Protein AF-A0A951KEG9-F1 (afdb_monomer_lite)

Foldseek 3Di:
DLVCLQVQVLQFVLSQAAHFPPDDVLQSLLSLCLDLLSVLVVLLVLLVVLLVVLCVVCVVVCVPPVSVVVSVVSVVVSVVSVVCCVPVNVRRHGDDDDRDPGHPHHDVVCVPDSVSSVVSNVVSVVVSD

Secondary structure (DSSP, 8-state):
-HHHHHTT-TTBHHHHHH--TTS-HHHHHHGGGSSHHHHHHHHHHHHHHHHHHHHHHTTT-TTSHHHHHHHHHHHHHHHHHHHHHHTTT-TTPBPSSSPPSS---S-GGGGS-THHHHHHHHHHHHHH-

Radius of gyration: 17.5 Å; chains: 1; bounding box: 41×32×48 Å

Sequence (129 aa):
MEIALVTHDFSLTYVAENGSRATPLLYTVASLWAALEGSIILWALVLAGFLAAVAHRFRHQASDPLVAWATLTMLAVAVFFFALMLGPANPFTTVAGAVPADGPGPNPLLQNHPLMAIHPPLLYLGYVG

pLDDT: mean 86.13, std 6.37, range [52.06, 95.56]

Structure (mmCIF, N/CA/C/O backbone):
data_AF-A0A951KEG9-F1
#
_entry.id   AF-A0A951KEG9-F1
#
loop_
_atom_site.group_PDB
_atom_site.id
_atom_site.type_symbol
_atom_site.label_atom_id
_atom_site.label_alt_id
_atom_site.label_comp_id
_atom_site.label_asym_id
_atom_site.label_entity_id
_atom_site.label_seq_id
_atom_site.pdbx_PDB_ins_code
_atom_site.Cartn_x
_atom_site.Cartn_y
_atom_site.Cartn_z
_atom_site.occupancy
_atom_site.B_iso_or_equiv
_atom_site.auth_seq_id
_atom_site.auth_comp_id
_atom_site.auth_asym_id
_atom_site.auth_atom_id
_atom_site.pdbx_PDB_model_num
ATOM 1 N N . MET A 1 1 ? -2.055 0.674 -7.468 1.00 81.69 1 MET A N 1
ATOM 2 C CA . MET A 1 1 ? -0.702 0.341 -7.968 1.00 81.69 1 MET A CA 1
ATOM 3 C C . MET A 1 1 ? -0.665 -1.100 -8.476 1.00 81.69 1 MET A C 1
ATOM 5 O O . MET A 1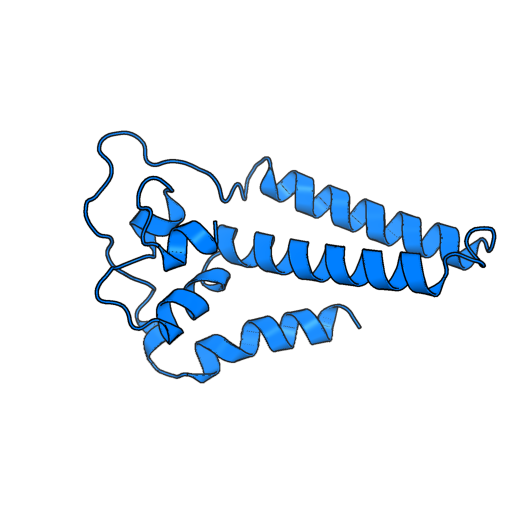 1 ? -0.056 -1.394 -9.489 1.00 81.69 1 MET A O 1
ATOM 9 N N . GLU A 1 2 ? -1.407 -1.988 -7.832 1.00 81.12 2 GLU A N 1
ATOM 10 C CA . GLU A 1 2 ? -1.487 -3.418 -8.086 1.00 81.12 2 GLU A CA 1
ATOM 11 C C . GLU A 1 2 ? -1.995 -3.747 -9.490 1.00 81.12 2 GLU A C 1
ATOM 13 O O . GLU A 1 2 ? -1.404 -4.564 -10.190 1.00 81.12 2 GLU A O 1
ATOM 18 N N . ILE A 1 3 ? -3.042 -3.046 -9.938 1.00 84.19 3 ILE A N 1
ATOM 19 C CA . ILE A 1 3 ? -3.525 -3.147 -11.321 1.00 84.19 3 ILE A CA 1
ATOM 20 C C . ILE A 1 3 ? -2.431 -2.689 -12.287 1.00 84.19 3 ILE A C 1
ATOM 22 O O . ILE A 1 3 ? -2.125 -3.416 -13.222 1.00 84.19 3 ILE A O 1
ATOM 26 N N . ALA A 1 4 ? -1.802 -1.540 -12.019 1.00 84.25 4 ALA A N 1
ATOM 27 C CA . ALA A 1 4 ? -0.727 -0.987 -12.843 1.00 84.25 4 ALA A CA 1
ATOM 28 C C . ALA A 1 4 ? 0.465 -1.954 -12.977 1.00 84.25 4 ALA A C 1
ATOM 30 O O . ALA A 1 4 ? 1.014 -2.095 -14.065 1.00 84.25 4 ALA A O 1
ATOM 31 N N . LEU A 1 5 ? 0.817 -2.684 -11.916 1.00 85.06 5 LEU A N 1
ATOM 32 C CA . LEU A 1 5 ? 1.871 -3.698 -11.945 1.00 85.06 5 LEU A CA 1
ATOM 33 C C . LEU A 1 5 ? 1.503 -4.894 -12.838 1.00 85.06 5 LEU A C 1
ATOM 35 O O . LEU A 1 5 ? 2.317 -5.326 -13.649 1.00 85.06 5 LEU A O 1
ATOM 39 N N . VAL A 1 6 ? 0.266 -5.394 -12.744 1.00 85.56 6 VAL A N 1
ATOM 40 C CA . VAL A 1 6 ? -0.221 -6.515 -13.571 1.00 85.56 6 VAL A CA 1
ATOM 41 C C . VAL A 1 6 ? -0.430 -6.098 -15.033 1.00 85.56 6 VAL A C 1
ATOM 43 O O . VAL A 1 6 ? -0.208 -6.894 -15.946 1.00 85.56 6 VAL A O 1
ATOM 46 N N . THR A 1 7 ? -0.824 -4.847 -15.282 1.00 87.81 7 THR A N 1
ATOM 47 C CA . THR A 1 7 ? -0.994 -4.292 -16.633 1.00 87.81 7 THR A CA 1
ATOM 48 C C . THR A 1 7 ? 0.294 -3.711 -17.217 1.00 87.81 7 THR A C 1
ATOM 50 O O . THR A 1 7 ? 0.266 -3.245 -18.353 1.00 87.81 7 THR A O 1
ATOM 53 N N . HIS A 1 8 ? 1.415 -3.771 -16.491 1.00 87.44 8 HIS A N 1
ATOM 54 C CA . HIS A 1 8 ? 2.720 -3.248 -16.914 1.00 87.44 8 HIS A CA 1
ATOM 55 C C . HIS A 1 8 ? 2.699 -1.747 -17.261 1.00 87.44 8 HIS A C 1
ATOM 57 O O . HIS A 1 8 ? 3.241 -1.317 -18.281 1.00 87.44 8 HIS A O 1
ATOM 63 N N . ASP A 1 9 ? 2.046 -0.945 -16.422 1.00 89.69 9 ASP A N 1
ATOM 64 C CA . ASP A 1 9 ? 2.041 0.512 -16.520 1.00 89.69 9 ASP A CA 1
ATOM 65 C C . ASP A 1 9 ? 3.311 1.095 -15.883 1.00 89.69 9 ASP A C 1
ATOM 67 O O . ASP A 1 9 ? 3.366 1.406 -14.692 1.00 89.69 9 ASP A O 1
ATOM 71 N N . PHE A 1 10 ? 4.345 1.238 -16.712 1.00 90.31 10 PHE A N 1
ATOM 72 C CA . PHE A 1 10 ? 5.657 1.766 -16.333 1.00 90.31 10 PHE A CA 1
ATOM 73 C C . PHE A 1 10 ? 5.668 3.276 -16.047 1.00 90.31 10 PHE A C 1
ATOM 75 O O . PHE A 1 10 ? 6.734 3.834 -15.790 1.00 90.31 10 PHE A O 1
ATOM 82 N N . SER A 1 11 ? 4.517 3.963 -16.084 1.00 90.69 11 SER A N 1
ATOM 83 C CA . SER A 1 11 ? 4.443 5.368 -15.660 1.00 90.69 11 SER A CA 1
ATOM 84 C C . SER A 1 11 ? 4.679 5.535 -14.155 1.00 90.69 11 SER A C 1
ATOM 86 O O . SER A 1 11 ? 5.169 6.580 -13.718 1.00 90.69 11 SER A O 1
ATOM 88 N N . LEU A 1 12 ? 4.382 4.495 -13.367 1.00 91.50 12 LEU A N 1
ATOM 89 C CA . LEU A 1 12 ? 4.690 4.436 -11.943 1.00 91.50 12 LEU A CA 1
ATOM 90 C C . LEU A 1 12 ? 6.133 3.982 -11.730 1.00 91.50 12 LEU A C 1
ATOM 92 O O . LEU A 1 12 ? 6.539 2.938 -12.246 1.00 91.50 12 LEU A O 1
ATOM 96 N N . THR A 1 13 ? 6.874 4.714 -10.896 1.00 90.12 13 THR A N 1
ATOM 97 C CA . THR A 1 13 ? 8.275 4.410 -10.562 1.00 90.12 13 THR A CA 1
ATOM 98 C C . THR A 1 13 ? 8.425 2.976 -10.063 1.00 90.12 13 THR A C 1
ATOM 100 O O . THR A 1 13 ? 9.284 2.241 -10.536 1.00 90.12 13 THR A O 1
ATOM 103 N N . TYR A 1 14 ? 7.503 2.527 -9.207 1.00 89.00 14 TYR A N 1
ATOM 104 C CA . TYR A 1 14 ? 7.501 1.161 -8.690 1.00 89.00 14 TYR A CA 1
ATOM 105 C C . TYR A 1 14 ? 7.469 0.094 -9.794 1.00 89.00 14 TYR A C 1
ATOM 107 O O . TYR A 1 14 ? 8.221 -0.879 -9.749 1.00 89.00 14 TYR A O 1
ATOM 115 N N . VAL A 1 15 ? 6.597 0.275 -10.792 1.00 88.75 15 VAL A N 1
ATOM 116 C CA . VAL A 1 15 ? 6.417 -0.674 -11.901 1.00 88.75 15 VAL A CA 1
ATOM 117 C C . VAL A 1 15 ? 7.603 -0.600 -12.861 1.00 88.75 15 VAL A C 1
ATOM 119 O O . VAL A 1 15 ? 8.046 -1.635 -13.351 1.0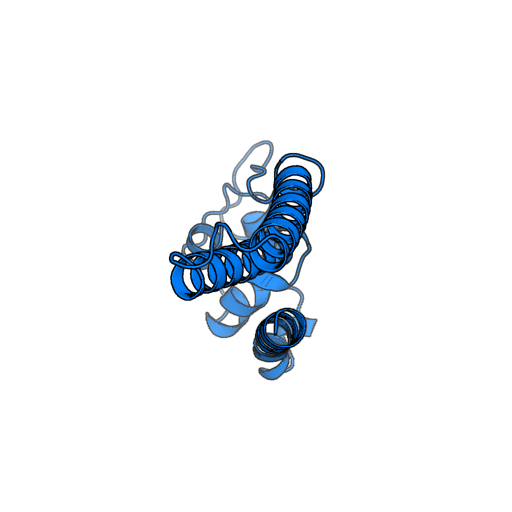0 88.75 15 VAL A O 1
ATOM 122 N N . ALA A 1 16 ? 8.156 0.594 -13.086 1.00 88.75 16 ALA A N 1
ATOM 123 C CA . ALA A 1 16 ? 9.377 0.797 -13.867 1.00 88.75 16 ALA A CA 1
ATOM 124 C C . ALA A 1 16 ? 10.603 0.100 -13.259 1.00 88.75 16 ALA A C 1
ATOM 126 O O . ALA A 1 16 ? 11.429 -0.430 -13.997 1.00 88.75 16 ALA A O 1
ATOM 127 N N . GLU A 1 17 ? 10.711 0.069 -11.931 1.00 87.69 17 GLU A N 1
ATOM 128 C CA . GLU A 1 17 ? 11.865 -0.500 -11.228 1.00 87.69 17 GLU A CA 1
ATOM 129 C C . GLU A 1 17 ? 11.719 -1.991 -10.905 1.00 87.69 17 GLU A C 1
ATOM 131 O O . GLU A 1 17 ? 12.725 -2.690 -10.826 1.00 87.69 17 GLU A O 1
ATOM 136 N N . ASN A 1 18 ? 10.493 -2.495 -10.725 1.00 86.94 18 ASN A N 1
ATOM 137 C CA . ASN A 1 18 ? 10.247 -3.856 -10.221 1.00 86.94 18 ASN A CA 1
ATOM 138 C C . ASN A 1 18 ? 9.382 -4.724 -11.150 1.00 86.94 18 ASN A C 1
ATOM 140 O O . ASN A 1 18 ? 9.170 -5.908 -10.875 1.00 86.94 18 ASN A O 1
ATOM 144 N N . GLY A 1 19 ? 8.836 -4.158 -12.226 1.00 86.81 19 GLY A N 1
ATOM 145 C CA . GLY A 1 19 ? 8.024 -4.864 -13.214 1.00 86.81 19 GLY A CA 1
ATOM 146 C C . GLY A 1 19 ? 8.837 -5.276 -14.439 1.00 86.81 19 GLY A C 1
ATOM 147 O O . GLY A 1 19 ? 9.837 -4.653 -14.778 1.00 86.81 19 GLY A O 1
ATOM 148 N N . SER A 1 20 ? 8.407 -6.335 -15.122 1.00 88.88 20 SER A N 1
ATOM 149 C CA . SER A 1 20 ? 8.862 -6.649 -16.481 1.00 88.88 20 SER A CA 1
ATOM 150 C C . SER A 1 20 ? 7.805 -7.468 -17.200 1.00 88.88 20 SER A C 1
ATOM 152 O O . SER A 1 20 ? 7.238 -8.390 -16.610 1.00 88.88 20 SER A O 1
ATOM 154 N N . ARG A 1 21 ? 7.597 -7.184 -18.489 1.00 88.75 21 ARG A N 1
ATOM 155 C CA . ARG A 1 21 ? 6.665 -7.925 -19.359 1.00 88.75 21 ARG A CA 1
ATOM 156 C C . ARG A 1 21 ? 7.042 -9.392 -19.552 1.00 88.75 21 ARG A C 1
ATOM 158 O O . ARG A 1 21 ? 6.182 -10.199 -19.893 1.00 88.75 21 ARG A O 1
ATOM 165 N N . ALA A 1 22 ? 8.312 -9.740 -19.350 1.00 87.62 22 ALA A N 1
ATOM 166 C CA . ALA A 1 22 ? 8.799 -11.114 -19.447 1.00 87.62 22 ALA A CA 1
ATOM 167 C C . ALA A 1 22 ? 8.555 -11.931 -18.164 1.00 87.62 22 ALA A C 1
ATOM 169 O O . ALA A 1 22 ? 8.761 -13.146 -18.159 1.00 87.62 22 ALA A O 1
ATOM 170 N N . THR A 1 23 ? 8.127 -11.284 -17.074 1.00 85.06 23 THR A N 1
ATOM 171 C CA . THR A 1 23 ? 7.959 -11.938 -15.773 1.00 85.06 23 THR A CA 1
ATOM 172 C C . THR A 1 23 ? 6.673 -12.771 -15.747 1.00 85.06 23 THR A C 1
ATOM 174 O O . THR A 1 23 ? 5.598 -12.251 -16.053 1.00 85.06 23 THR A O 1
ATOM 177 N N . PRO A 1 24 ? 6.728 -14.054 -15.341 1.00 86.62 24 PRO A N 1
ATOM 178 C CA . PRO A 1 24 ? 5.526 -14.848 -15.110 1.00 86.62 24 PRO A CA 1
ATOM 179 C C . PRO A 1 24 ? 4.605 -14.206 -14.065 1.00 86.62 24 PRO A C 1
ATOM 181 O O . PRO A 1 24 ? 5.074 -13.733 -13.030 1.00 86.62 24 PRO A O 1
ATOM 184 N N . LEU A 1 25 ? 3.286 -14.287 -14.280 1.00 84.44 25 LEU A N 1
ATOM 185 C CA . LEU A 1 25 ? 2.273 -13.632 -13.436 1.00 84.44 25 LEU A CA 1
ATOM 186 C C . LEU A 1 25 ? 2.439 -13.918 -11.935 1.00 84.44 25 LEU A C 1
ATOM 188 O O . LEU A 1 25 ? 2.242 -13.021 -11.124 1.00 84.44 25 LEU A O 1
ATOM 192 N N . LEU A 1 26 ? 2.833 -15.140 -11.557 1.00 84.06 26 LEU A N 1
ATOM 193 C CA . LEU A 1 26 ? 3.079 -15.504 -10.157 1.00 84.06 26 LEU A CA 1
ATOM 194 C C . LEU A 1 26 ? 4.108 -14.576 -9.491 1.00 84.06 26 LEU A C 1
ATOM 196 O O . LEU A 1 26 ? 3.901 -14.137 -8.363 1.00 84.06 26 LEU A O 1
ATOM 200 N N . TYR A 1 27 ? 5.198 -14.266 -10.192 1.00 83.81 27 TYR A N 1
ATOM 201 C CA . TYR A 1 27 ? 6.276 -13.426 -9.674 1.00 83.81 27 TYR A CA 1
ATOM 202 C C . TYR A 1 27 ? 5.962 -11.932 -9.812 1.00 83.81 27 TYR A C 1
ATOM 204 O O . TYR A 1 27 ? 6.391 -11.153 -8.966 1.00 83.81 27 TYR A O 1
ATOM 212 N N . THR A 1 28 ? 5.144 -11.542 -10.795 1.00 83.56 28 THR A N 1
ATOM 213 C CA . THR A 1 28 ? 4.551 -10.192 -10.875 1.00 83.56 28 THR A CA 1
ATOM 214 C C . THR A 1 28 ? 3.599 -9.924 -9.709 1.00 83.56 28 THR A C 1
ATOM 216 O O . THR A 1 28 ? 3.551 -8.829 -9.167 1.00 83.56 28 THR A O 1
ATOM 219 N N . VAL A 1 29 ? 2.844 -10.933 -9.276 1.00 82.69 29 VAL A N 1
ATOM 220 C CA . VAL A 1 29 ? 1.998 -10.833 -8.082 1.00 82.69 29 VAL A CA 1
ATOM 221 C C . VAL A 1 29 ? 2.864 -10.832 -6.823 1.00 82.69 29 VAL A C 1
ATOM 223 O O . VAL A 1 29 ? 2.648 -10.009 -5.945 1.00 82.69 29 VAL A O 1
ATOM 226 N N . ALA A 1 30 ? 3.899 -11.674 -6.753 1.00 83.12 30 ALA A N 1
ATOM 227 C CA . ALA A 1 30 ? 4.849 -11.660 -5.639 1.00 83.12 30 ALA A CA 1
ATOM 228 C C . ALA A 1 30 ? 5.557 -10.305 -5.474 1.00 83.12 30 ALA A C 1
ATOM 230 O O . ALA A 1 30 ? 5.906 -9.911 -4.361 1.00 83.12 30 ALA A O 1
ATOM 231 N N . SER A 1 31 ? 5.752 -9.570 -6.572 1.00 81.75 31 SER A N 1
ATOM 232 C CA . SER A 1 31 ? 6.372 -8.254 -6.522 1.00 81.75 31 SER A CA 1
ATOM 233 C C . SER A 1 31 ? 5.469 -7.170 -5.945 1.00 81.75 31 SER A C 1
ATOM 235 O O . SER A 1 31 ? 5.979 -6.112 -5.601 1.00 81.75 31 SER A O 1
ATOM 237 N N . LEU A 1 32 ? 4.181 -7.434 -5.697 1.00 80.69 32 LEU A N 1
ATOM 238 C CA . LEU A 1 32 ? 3.292 -6.526 -4.961 1.00 80.69 32 LEU A CA 1
ATOM 239 C C . LEU A 1 32 ? 3.720 -6.297 -3.511 1.00 80.69 32 LEU A C 1
ATOM 241 O O . LEU A 1 32 ? 3.315 -5.311 -2.919 1.00 80.69 32 LEU A O 1
ATOM 245 N N . TRP A 1 33 ? 4.501 -7.193 -2.917 1.00 80.12 33 TRP A N 1
ATOM 246 C CA . TRP A 1 33 ? 4.953 -7.088 -1.522 1.00 80.12 33 TRP A CA 1
ATOM 247 C C . TRP A 1 33 ? 6.464 -7.283 -1.389 1.00 80.12 33 TRP A C 1
ATOM 249 O O . TRP A 1 33 ? 6.976 -7.529 -0.301 1.00 80.12 33 TRP A O 1
ATOM 259 N N . ALA A 1 34 ? 7.186 -7.164 -2.502 1.00 78.31 34 ALA A N 1
ATOM 260 C CA . ALA A 1 34 ? 8.640 -7.254 -2.550 1.00 78.31 34 ALA A CA 1
ATOM 261 C C . ALA A 1 34 ? 9.352 -6.026 -1.972 1.00 78.31 34 ALA A C 1
ATOM 263 O O . ALA A 1 34 ? 10.503 -6.127 -1.550 1.00 78.31 34 ALA A O 1
ATOM 264 N N . ALA A 1 35 ? 8.677 -4.878 -1.982 1.00 81.19 35 ALA A N 1
ATOM 265 C CA . ALA A 1 35 ? 9.215 -3.599 -1.552 1.00 81.19 35 ALA A CA 1
ATOM 266 C C . ALA A 1 35 ? 8.219 -2.850 -0.652 1.00 81.19 35 ALA A C 1
ATOM 268 O O . ALA A 1 35 ? 7.068 -3.267 -0.456 1.00 81.19 35 ALA A O 1
ATOM 269 N N . LEU A 1 36 ? 8.694 -1.766 -0.038 1.00 83.25 36 LEU A N 1
ATOM 270 C CA . LEU A 1 36 ? 7.966 -1.025 0.992 1.00 83.25 36 LEU A CA 1
ATOM 271 C C . LEU A 1 36 ? 6.652 -0.441 0.451 1.00 83.25 36 LEU A C 1
ATOM 273 O O . LEU A 1 36 ? 5.609 -0.558 1.085 1.00 83.25 36 LEU A O 1
ATOM 277 N N . GLU A 1 37 ? 6.697 0.131 -0.744 1.00 85.19 37 GLU A N 1
ATOM 278 C CA . GLU A 1 37 ? 5.582 0.792 -1.420 1.00 85.19 37 GLU A CA 1
ATOM 279 C C . GLU A 1 37 ? 4.470 -0.196 -1.787 1.00 85.19 37 GLU A C 1
ATOM 281 O O . GLU A 1 37 ? 3.284 0.123 -1.732 1.00 85.19 37 GLU A O 1
ATOM 286 N N . GLY A 1 38 ? 4.835 -1.426 -2.139 1.00 83.06 38 GLY A N 1
ATOM 287 C CA . GLY A 1 38 ? 3.852 -2.463 -2.405 1.00 83.06 38 GLY A CA 1
ATOM 288 C C . GLY A 1 38 ? 3.256 -3.053 -1.132 1.00 83.06 38 GLY A C 1
ATOM 289 O O . GLY A 1 38 ? 2.033 -3.113 -0.968 1.00 83.06 38 GLY A O 1
ATOM 290 N N . SER A 1 39 ? 4.121 -3.418 -0.186 1.00 85.56 39 SER A N 1
ATOM 291 C CA . SER A 1 39 ? 3.700 -4.003 1.088 1.00 85.56 39 SER A CA 1
ATOM 292 C C . SER A 1 39 ? 2.806 -3.073 1.914 1.00 85.56 39 SER A C 1
ATOM 294 O O . SER A 1 39 ? 1.865 -3.553 2.548 1.00 85.56 39 SER A O 1
ATOM 296 N N . ILE A 1 40 ? 3.024 -1.753 1.872 1.00 88.25 40 ILE A N 1
ATOM 297 C CA . ILE A 1 40 ? 2.197 -0.797 2.617 1.00 88.25 40 ILE A CA 1
ATOM 298 C C . ILE A 1 40 ? 0.757 -0.726 2.091 1.00 88.25 40 ILE A C 1
ATOM 300 O O . ILE A 1 40 ? -0.167 -0.582 2.892 1.00 88.25 40 ILE A O 1
ATOM 304 N N . ILE A 1 41 ? 0.539 -0.898 0.780 1.00 88.12 41 ILE A N 1
ATOM 305 C CA . ILE A 1 41 ? -0.818 -0.951 0.220 1.00 88.12 41 ILE A CA 1
ATOM 306 C C . ILE A 1 41 ? -1.509 -2.253 0.628 1.00 88.12 41 ILE A C 1
ATOM 308 O O . ILE A 1 41 ? -2.656 -2.217 1.078 1.00 88.12 41 ILE A O 1
ATOM 312 N N . LEU A 1 42 ? -0.814 -3.393 0.532 1.00 86.06 42 LEU A N 1
ATOM 313 C CA . LEU A 1 42 ? -1.360 -4.676 0.986 1.00 86.06 42 LEU A CA 1
ATOM 314 C C . LEU A 1 42 ? -1.744 -4.610 2.470 1.00 86.06 42 LEU A C 1
ATOM 316 O O . LEU A 1 42 ? -2.841 -5.014 2.851 1.00 86.06 42 LEU A O 1
ATOM 320 N N . TRP A 1 43 ? -0.865 -4.053 3.301 1.00 88.00 43 TRP A N 1
ATOM 321 C CA . TRP A 1 43 ? -1.125 -3.842 4.719 1.00 88.00 43 TRP A CA 1
ATOM 322 C C . TRP A 1 43 ? -2.342 -2.946 4.959 1.00 88.00 43 TRP A C 1
ATOM 324 O O . TRP A 1 43 ? -3.217 -3.298 5.751 1.00 88.00 43 TRP A O 1
ATOM 334 N N . ALA A 1 44 ? -2.443 -1.822 4.247 1.00 89.50 44 ALA A N 1
ATOM 335 C CA . ALA A 1 44 ? -3.586 -0.923 4.350 1.00 89.50 44 ALA A CA 1
ATOM 336 C C . ALA A 1 44 ? -4.900 -1.609 3.944 1.00 89.50 44 ALA A C 1
ATOM 338 O O . ALA A 1 44 ? -5.920 -1.398 4.600 1.00 89.50 44 ALA A O 1
ATOM 339 N N . LEU A 1 45 ? -4.881 -2.465 2.917 1.00 89.12 45 LEU A N 1
ATOM 340 C CA . LEU A 1 45 ? -6.044 -3.243 2.490 1.00 89.12 45 LEU A CA 1
ATOM 341 C C . LEU A 1 45 ? -6.491 -4.234 3.572 1.00 89.12 45 LEU A C 1
ATOM 343 O O . LEU A 1 45 ? -7.681 -4.301 3.885 1.00 89.12 45 LEU A O 1
ATOM 347 N N . VAL A 1 46 ? -5.552 -4.974 4.171 1.00 89.38 46 VAL A N 1
ATOM 348 C CA . VAL A 1 46 ? -5.852 -5.916 5.264 1.00 89.38 46 VAL A CA 1
ATOM 349 C C . VAL A 1 46 ? -6.383 -5.165 6.488 1.00 89.38 46 VAL A C 1
ATOM 351 O O . VAL A 1 46 ? -7.414 -5.549 7.041 1.00 89.38 46 VAL A O 1
ATOM 354 N N . LEU A 1 47 ? -5.739 -4.060 6.874 1.00 90.62 47 LEU A N 1
ATOM 355 C CA . LEU A 1 47 ? -6.148 -3.232 8.008 1.00 90.62 47 LEU A CA 1
ATOM 356 C C . LEU A 1 47 ? -7.547 -2.631 7.802 1.00 90.62 47 LEU A C 1
ATOM 358 O O . LEU A 1 47 ? -8.378 -2.680 8.707 1.00 90.62 47 LEU A O 1
ATOM 362 N N . ALA A 1 48 ? -7.833 -2.109 6.606 1.00 91.19 48 ALA A N 1
ATOM 363 C CA . ALA A 1 48 ? -9.145 -1.575 6.251 1.00 91.19 48 ALA A CA 1
ATOM 364 C C . ALA A 1 48 ? -10.222 -2.669 6.223 1.00 91.19 48 ALA A C 1
ATOM 366 O O . ALA A 1 48 ? -11.319 -2.460 6.739 1.00 91.19 48 ALA A O 1
ATOM 367 N N . GLY A 1 49 ? -9.909 -3.847 5.671 1.00 91.94 49 GLY A N 1
ATOM 368 C CA . GLY A 1 49 ? -10.807 -5.001 5.664 1.00 91.94 49 GLY A CA 1
ATOM 369 C C . GLY A 1 49 ? -11.149 -5.478 7.075 1.00 91.94 49 GLY A C 1
ATOM 370 O O . GLY A 1 49 ? -12.319 -5.705 7.388 1.00 91.94 49 GLY A O 1
ATOM 371 N N . PHE A 1 50 ? -10.152 -5.558 7.956 1.00 90.06 50 PHE A N 1
ATOM 372 C CA . PHE A 1 50 ? -10.353 -5.932 9.352 1.00 90.06 50 PHE A CA 1
ATOM 373 C C . PHE A 1 50 ? -11.154 -4.879 10.125 1.00 90.06 50 PHE 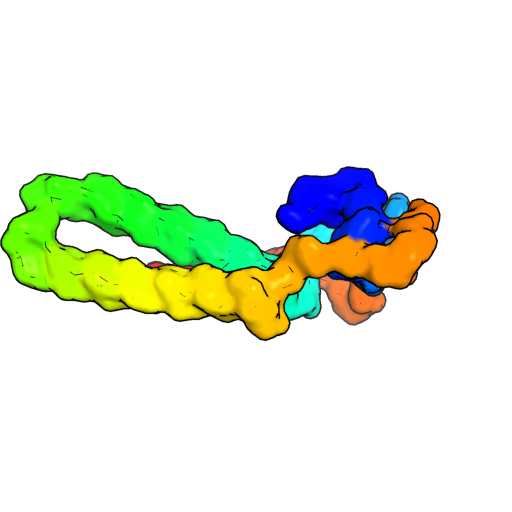A C 1
ATOM 375 O O . PHE A 1 50 ? -12.118 -5.220 10.808 1.00 90.06 50 PHE A O 1
ATOM 382 N N . LEU A 1 51 ? -10.834 -3.593 9.958 1.00 91.31 51 LEU A N 1
ATOM 383 C CA . LEU A 1 51 ? -11.604 -2.501 10.553 1.00 91.31 51 LEU A CA 1
ATOM 384 C C . LEU A 1 51 ? -13.067 -2.522 10.087 1.00 91.31 51 LEU A C 1
ATOM 386 O O . LEU A 1 51 ? -13.969 -2.378 10.910 1.00 91.31 51 LEU A O 1
ATOM 390 N N . ALA A 1 52 ? -13.318 -2.754 8.796 1.00 92.25 52 ALA A N 1
ATOM 391 C CA . ALA A 1 52 ? -14.667 -2.891 8.256 1.00 92.25 52 ALA A CA 1
ATOM 392 C C . ALA A 1 52 ? -15.402 -4.104 8.851 1.00 92.25 52 ALA A C 1
ATOM 394 O O . ALA A 1 52 ? -16.576 -3.994 9.213 1.00 92.25 52 ALA A O 1
ATOM 395 N N . ALA A 1 53 ? -14.718 -5.241 9.008 1.00 92.56 53 ALA A N 1
ATOM 396 C CA . ALA A 1 53 ? -15.279 -6.437 9.630 1.00 92.56 53 ALA A CA 1
ATOM 397 C C . ALA A 1 53 ? -15.644 -6.202 11.106 1.00 92.56 53 ALA A C 1
ATOM 399 O O . ALA A 1 53 ? -16.757 -6.533 11.518 1.00 92.56 53 ALA A O 1
ATOM 400 N N . VAL A 1 54 ? -14.756 -5.577 11.888 1.00 90.69 54 VAL A N 1
ATOM 401 C CA . VAL A 1 54 ? -15.000 -5.214 13.296 1.00 90.69 54 VAL A CA 1
ATOM 402 C C . VAL A 1 54 ? -16.152 -4.214 13.404 1.00 90.69 54 VAL A C 1
ATOM 404 O O . VAL A 1 54 ? -17.111 -4.461 14.137 1.00 90.69 54 VAL A O 1
ATOM 407 N N . ALA A 1 55 ? -16.124 -3.134 12.618 1.00 89.88 55 ALA A N 1
ATOM 408 C CA . ALA A 1 55 ? -17.179 -2.123 12.605 1.00 89.88 55 ALA A CA 1
ATOM 409 C C . ALA A 1 55 ? -18.545 -2.727 12.242 1.00 89.88 55 ALA A C 1
ATOM 411 O O . ALA A 1 55 ? -19.557 -2.402 12.863 1.00 89.88 55 ALA A O 1
ATOM 412 N N . HIS A 1 56 ? -18.585 -3.657 11.285 1.00 92.56 56 HIS A N 1
ATOM 413 C CA . HIS A 1 56 ? -19.811 -4.364 10.926 1.00 92.56 56 HIS A CA 1
ATOM 414 C C . HIS A 1 56 ? -20.287 -5.305 12.043 1.00 92.56 56 HIS A C 1
ATOM 416 O O . HIS A 1 56 ? -21.470 -5.311 12.391 1.00 92.56 56 HIS A O 1
ATOM 422 N N . ARG A 1 57 ? -19.372 -6.088 12.628 1.00 92.25 57 ARG A N 1
ATOM 423 C CA . ARG A 1 57 ? -19.665 -7.096 13.658 1.00 92.25 57 ARG A CA 1
ATOM 424 C C . ARG A 1 57 ? -20.163 -6.490 14.969 1.00 92.25 57 ARG A C 1
ATOM 426 O O . ARG A 1 57 ? -21.003 -7.108 15.628 1.00 92.25 57 ARG A O 1
ATOM 433 N N . PHE A 1 58 ? -19.667 -5.310 15.337 1.00 90.88 58 PHE A N 1
ATOM 434 C CA . PHE A 1 58 ? -20.016 -4.607 16.576 1.00 90.88 58 PHE A CA 1
ATOM 435 C C . PHE A 1 58 ? -20.900 -3.372 16.350 1.00 90.88 58 PHE A C 1
ATOM 437 O O . PHE A 1 58 ? -21.083 -2.570 17.262 1.00 90.88 58 PHE A O 1
ATOM 444 N N . ARG A 1 59 ? -21.530 -3.239 15.173 1.00 89.38 59 ARG A N 1
ATOM 445 C CA . ARG A 1 59 ? -22.355 -2.069 14.808 1.00 89.38 59 ARG A CA 1
ATOM 446 C C . ARG A 1 59 ? -23.477 -1.732 15.800 1.00 89.38 59 ARG A C 1
ATOM 448 O O . ARG A 1 59 ? -23.869 -0.580 15.917 1.00 89.38 59 ARG A O 1
ATOM 455 N N . HIS A 1 60 ? -23.995 -2.738 16.507 1.00 91.44 60 HIS A N 1
ATOM 456 C CA . HIS A 1 60 ? -25.068 -2.591 17.503 1.00 91.44 60 HIS A CA 1
ATOM 457 C C . HIS A 1 60 ? -24.550 -2.384 18.933 1.00 91.44 60 HIS A C 1
ATOM 459 O O . HIS A 1 60 ? -25.341 -2.190 19.847 1.00 91.44 60 HIS A O 1
ATOM 465 N N . GLN A 1 61 ? -23.233 -2.447 19.131 1.00 90.06 61 GLN A N 1
ATOM 466 C CA . GLN A 1 61 ? -22.545 -2.290 20.417 1.00 90.06 61 GLN A CA 1
ATOM 467 C C . GLN A 1 61 ? -21.603 -1.080 20.390 1.00 90.06 61 GLN A C 1
ATOM 469 O O . GLN A 1 61 ? -20.706 -0.972 21.213 1.00 90.06 61 GLN A O 1
ATOM 474 N N . ALA A 1 62 ? -21.796 -0.148 19.452 1.00 80.31 62 ALA A N 1
ATOM 475 C CA . ALA A 1 62 ? -20.927 1.018 19.296 1.00 80.31 62 ALA A CA 1
ATOM 476 C C . ALA A 1 62 ? -20.921 1.946 20.528 1.00 80.31 62 ALA A C 1
ATOM 478 O O . ALA A 1 62 ? -19.975 2.701 20.723 1.00 80.31 62 ALA A O 1
ATOM 479 N N . SER A 1 63 ? -21.967 1.889 21.360 1.00 86.56 63 SER A N 1
ATOM 480 C CA . SER A 1 63 ? -22.046 2.607 22.635 1.00 86.56 63 SER A CA 1
ATOM 481 C C . SER A 1 63 ? -21.306 1.914 23.784 1.00 86.56 63 SER A C 1
ATOM 483 O O . SER A 1 63 ? -21.198 2.500 24.858 1.00 86.56 63 SER A O 1
ATOM 485 N N . ASP A 1 64 ? -20.830 0.678 23.596 1.00 93.19 64 ASP A N 1
ATOM 486 C CA . ASP A 1 64 ? -19.969 0.007 24.567 1.00 93.19 64 ASP A CA 1
ATOM 487 C C . ASP A 1 64 ? -18.602 0.720 24.592 1.00 93.19 64 ASP A C 1
ATOM 489 O O . ASP A 1 64 ? -17.932 0.787 23.552 1.00 93.19 64 ASP A O 1
ATOM 493 N N . PRO A 1 65 ? -18.159 1.251 25.748 1.00 92.25 65 PRO A N 1
ATOM 494 C CA . PRO A 1 65 ? -16.873 1.929 25.862 1.00 92.25 65 PRO A CA 1
ATOM 495 C C . PRO A 1 65 ? -15.698 1.086 25.360 1.00 92.25 65 PRO A C 1
ATOM 497 O O . PRO A 1 65 ? -14.782 1.633 24.751 1.00 92.25 65 PRO A O 1
ATOM 500 N N . LEU A 1 66 ? -15.715 -0.235 25.569 1.00 91.19 66 LEU A N 1
ATOM 501 C CA . LEU A 1 66 ? -14.639 -1.120 25.126 1.00 91.19 66 LEU A CA 1
ATOM 502 C C . LEU A 1 66 ? -14.556 -1.169 23.595 1.00 91.19 66 LEU A C 1
ATOM 504 O O . LEU A 1 66 ? -13.471 -1.030 23.031 1.00 91.19 66 LEU A O 1
ATOM 508 N N . VAL A 1 67 ? -15.701 -1.320 22.924 1.00 90.88 67 VAL A N 1
ATOM 509 C CA . VAL A 1 67 ? -15.793 -1.331 21.454 1.00 90.88 67 VAL A CA 1
ATOM 510 C C . VAL A 1 67 ? -15.383 0.026 20.887 1.00 90.88 67 VAL A C 1
ATOM 512 O O . VAL A 1 67 ? -14.633 0.082 19.911 1.00 90.88 67 VAL A O 1
ATOM 515 N N . ALA A 1 68 ? -15.828 1.120 21.510 1.00 89.75 68 ALA A N 1
ATOM 516 C CA . ALA A 1 68 ? -15.475 2.476 21.106 1.00 89.75 68 ALA A CA 1
ATOM 517 C C . ALA A 1 68 ? -13.963 2.736 21.201 1.00 89.75 68 ALA A C 1
ATOM 519 O O . ALA A 1 68 ? -13.364 3.190 20.225 1.00 89.75 68 ALA A O 1
ATOM 520 N N . TRP A 1 69 ? -13.326 2.401 22.330 1.00 93.69 69 TRP A N 1
ATOM 521 C CA . TRP A 1 69 ? -11.878 2.567 22.498 1.00 93.69 69 TRP A CA 1
ATOM 522 C C . TRP A 1 69 ? -11.079 1.670 21.552 1.00 93.69 69 TRP A C 1
ATOM 524 O O . TRP A 1 69 ? -10.158 2.160 20.904 1.00 93.69 69 TRP A O 1
ATOM 534 N N . ALA A 1 70 ? -11.459 0.397 21.400 1.00 91.38 70 ALA A N 1
ATOM 535 C CA . ALA A 1 70 ? -10.803 -0.511 20.459 1.00 91.38 70 ALA A CA 1
ATOM 536 C C . ALA A 1 70 ? -10.883 0.015 19.015 1.00 91.38 70 ALA A C 1
ATOM 538 O O . ALA A 1 70 ? -9.870 0.092 18.320 1.00 91.38 70 ALA A O 1
ATOM 539 N N . THR A 1 71 ? -12.068 0.459 18.586 1.00 91.19 71 THR A N 1
ATOM 540 C CA . THR A 1 71 ? -12.277 1.026 17.245 1.00 91.19 71 THR A CA 1
ATOM 541 C C . THR A 1 71 ? -11.470 2.311 17.049 1.00 91.19 71 THR A C 1
ATOM 543 O O . THR A 1 71 ? -10.857 2.493 15.999 1.00 91.19 71 THR A O 1
ATOM 546 N N . LEU A 1 72 ? -11.414 3.186 18.059 1.00 93.00 72 LEU A N 1
ATOM 547 C CA . LEU A 1 72 ? -10.614 4.411 18.014 1.00 93.00 72 LEU A CA 1
ATOM 548 C C .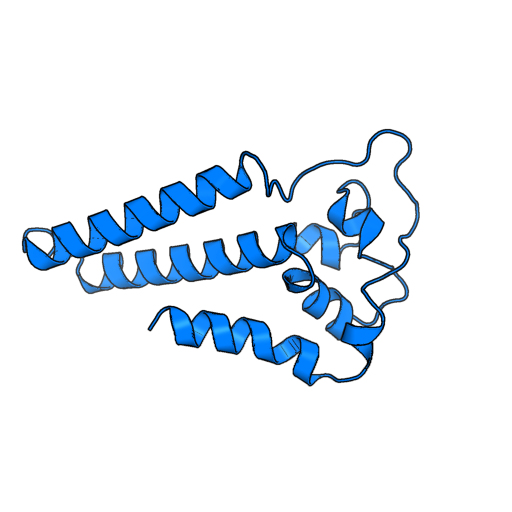 LEU A 1 72 ? -9.119 4.106 17.868 1.00 93.00 72 LEU A C 1
ATOM 550 O O . LEU A 1 72 ? -8.450 4.723 17.041 1.00 93.00 72 LEU A O 1
ATOM 554 N N . THR A 1 73 ? -8.593 3.141 18.628 1.00 93.12 73 THR A N 1
ATOM 555 C CA . THR A 1 73 ? -7.195 2.709 18.509 1.00 93.12 73 THR A CA 1
ATOM 556 C C . THR A 1 73 ? -6.905 2.166 17.111 1.00 93.12 73 THR A C 1
ATOM 558 O O . THR A 1 73 ? -5.918 2.566 16.498 1.00 93.12 73 THR A O 1
ATOM 561 N N . MET A 1 74 ? -7.779 1.316 16.565 1.00 91.69 74 MET A N 1
ATOM 562 C CA . MET A 1 74 ? -7.620 0.789 15.205 1.00 91.69 74 MET A CA 1
ATOM 563 C C . MET A 1 74 ? -7.651 1.898 14.144 1.00 91.69 74 MET A C 1
ATOM 565 O O . MET A 1 74 ? -6.840 1.887 13.219 1.00 91.69 74 MET A O 1
ATOM 569 N N . LEU A 1 75 ? -8.540 2.885 14.290 1.00 93.44 75 LEU A N 1
ATOM 570 C CA . LEU A 1 75 ? -8.600 4.057 13.412 1.00 93.44 75 LEU A CA 1
ATOM 571 C C . LEU A 1 75 ? -7.329 4.908 13.503 1.00 93.44 75 LEU A C 1
ATOM 573 O O . LEU A 1 75 ? -6.819 5.339 12.472 1.00 93.44 75 LEU A O 1
ATOM 577 N N . ALA A 1 76 ? -6.789 5.125 14.704 1.00 95.56 76 ALA A N 1
ATOM 578 C CA . ALA A 1 76 ? -5.539 5.859 14.888 1.00 95.56 76 ALA A CA 1
ATOM 579 C C . ALA A 1 76 ? -4.361 5.152 14.197 1.00 95.56 76 ALA A C 1
ATOM 581 O O . ALA A 1 76 ? -3.573 5.793 13.501 1.00 95.56 76 ALA A O 1
ATOM 582 N N . VAL A 1 77 ? -4.284 3.822 14.323 1.00 93.50 77 VAL A N 1
ATOM 583 C CA . VAL A 1 77 ? -3.300 2.999 13.606 1.00 93.50 77 VAL A CA 1
ATOM 584 C C . VAL A 1 77 ? -3.497 3.117 12.092 1.00 93.50 77 VAL A C 1
ATOM 586 O O . VAL A 1 77 ? -2.525 3.323 11.367 1.00 93.50 77 VAL A O 1
ATOM 589 N N . ALA A 1 78 ? -4.738 3.066 11.599 1.00 92.94 78 ALA A N 1
ATOM 590 C CA . ALA A 1 78 ? -5.023 3.250 10.178 1.00 92.94 78 ALA A CA 1
ATOM 591 C C . ALA A 1 78 ? -4.553 4.621 9.677 1.00 92.94 78 ALA A C 1
ATOM 593 O O . ALA A 1 78 ? -3.822 4.688 8.691 1.00 92.94 78 ALA A O 1
ATOM 594 N N . VAL A 1 79 ? -4.893 5.704 10.383 1.00 94.12 79 VAL A N 1
ATOM 595 C CA . VAL A 1 79 ? -4.455 7.068 10.044 1.00 94.12 79 VAL A CA 1
ATOM 596 C C . VAL A 1 79 ? -2.931 7.162 9.967 1.00 94.12 79 VAL A C 1
ATOM 598 O O . VAL A 1 79 ? -2.414 7.768 9.031 1.00 94.12 79 VAL A O 1
ATOM 601 N N . PHE A 1 80 ? -2.206 6.531 10.893 1.00 93.81 80 PHE A N 1
ATOM 602 C CA . PHE A 1 80 ? -0.745 6.485 10.853 1.00 93.81 80 PHE A CA 1
ATOM 603 C C . PHE A 1 80 ? -0.215 5.835 9.563 1.00 93.81 80 PHE A C 1
ATOM 605 O O . PHE A 1 80 ? 0.616 6.430 8.876 1.00 93.81 80 PHE A O 1
ATOM 612 N N . PHE A 1 81 ? -0.724 4.660 9.177 1.00 91.75 81 PHE A N 1
ATOM 613 C CA . PHE A 1 81 ? -0.290 3.995 7.941 1.00 91.75 81 PHE A CA 1
ATOM 614 C C . PHE A 1 81 ? -0.712 4.754 6.675 1.00 91.75 81 PHE A C 1
ATOM 616 O O . PHE A 1 81 ? 0.062 4.829 5.721 1.00 91.75 81 PHE A O 1
ATOM 623 N N . PHE A 1 82 ? -1.886 5.391 6.674 1.00 91.31 82 PHE A N 1
ATOM 624 C CA . PHE A 1 82 ? -2.287 6.295 5.592 1.00 91.31 82 PHE A CA 1
ATOM 625 C C . PHE A 1 82 ? -1.354 7.507 5.477 1.00 91.31 82 PHE A C 1
ATOM 627 O O . PHE A 1 82 ? -0.991 7.890 4.366 1.00 91.31 82 PHE A O 1
ATOM 634 N N . ALA A 1 83 ? -0.908 8.080 6.596 1.00 92.00 83 ALA A N 1
ATOM 635 C CA . ALA A 1 83 ? 0.058 9.176 6.586 1.00 92.00 83 ALA A CA 1
ATOM 636 C C . ALA A 1 83 ? 1.416 8.740 6.008 1.00 92.00 83 ALA A C 1
ATOM 638 O O . ALA A 1 83 ? 2.016 9.486 5.234 1.00 92.00 83 ALA A O 1
ATOM 639 N N . LEU A 1 84 ? 1.875 7.520 6.314 1.00 90.75 84 LEU A N 1
ATOM 640 C CA . LEU A 1 84 ? 3.082 6.957 5.701 1.00 90.75 84 LEU A CA 1
ATOM 641 C C . LEU A 1 84 ? 2.942 6.817 4.177 1.00 90.75 84 LEU A C 1
ATOM 643 O O . LEU A 1 84 ? 3.867 7.192 3.457 1.00 90.75 84 LEU A O 1
ATOM 647 N N . MET A 1 85 ? 1.785 6.357 3.685 1.00 90.25 85 MET A N 1
ATOM 648 C CA . MET A 1 85 ? 1.499 6.267 2.244 1.00 90.25 85 MET A CA 1
ATOM 649 C C . MET A 1 85 ? 1.404 7.631 1.551 1.00 90.25 85 MET A C 1
ATOM 651 O O . MET A 1 85 ? 1.655 7.725 0.358 1.00 90.25 85 MET A O 1
ATOM 655 N N . LEU A 1 86 ? 1.027 8.699 2.255 1.00 88.81 86 LEU A N 1
ATOM 656 C CA . LEU A 1 86 ? 0.988 10.043 1.664 1.00 88.81 86 LEU A CA 1
ATOM 657 C C . LEU A 1 86 ? 2.364 10.718 1.633 1.00 88.81 86 LEU A C 1
ATOM 659 O O . LEU A 1 86 ? 2.584 11.612 0.819 1.00 88.81 86 LEU A O 1
ATOM 663 N N . GLY A 1 87 ? 3.270 10.314 2.524 1.00 88.56 87 GLY A N 1
ATOM 664 C CA . GLY A 1 87 ? 4.602 10.896 2.649 1.00 88.56 87 GLY A CA 1
ATOM 665 C C . GLY A 1 87 ? 5.707 9.945 2.182 1.00 88.56 87 GLY A C 1
ATOM 666 O O . GLY A 1 87 ? 5.912 9.792 0.978 1.00 88.56 87 GLY A O 1
ATOM 667 N N . PRO A 1 88 ? 6.464 9.344 3.118 1.00 85.81 88 PRO A N 1
ATOM 668 C CA . PRO A 1 88 ? 7.720 8.653 2.821 1.00 85.81 88 PRO A CA 1
ATOM 669 C C . PRO A 1 88 ? 7.562 7.348 2.035 1.00 85.81 88 PRO A C 1
ATOM 671 O O . PRO A 1 88 ? 8.512 6.923 1.393 1.00 85.81 88 PRO A O 1
ATOM 674 N N . ALA A 1 89 ? 6.394 6.709 2.092 1.00 87.56 89 ALA A N 1
ATOM 675 C CA . ALA A 1 89 ? 6.127 5.429 1.445 1.00 87.56 89 ALA A CA 1
ATOM 676 C C . ALA A 1 89 ? 5.074 5.574 0.337 1.00 87.56 89 ALA A C 1
ATOM 678 O O . ALA A 1 89 ? 4.221 4.702 0.182 1.00 87.56 89 ALA A O 1
ATOM 679 N N . ASN A 1 90 ? 5.094 6.697 -0.392 1.00 88.19 90 ASN A N 1
ATOM 680 C CA . ASN A 1 90 ? 4.128 6.967 -1.452 1.00 88.19 90 ASN A CA 1
ATOM 681 C C . ASN A 1 90 ? 4.270 5.977 -2.619 1.00 88.19 90 ASN A C 1
ATOM 683 O O . ASN A 1 90 ? 5.243 6.057 -3.372 1.00 88.19 90 ASN A O 1
ATOM 687 N N . PRO A 1 91 ? 3.282 5.087 -2.831 1.00 86.94 91 PRO A N 1
ATOM 688 C CA . PRO A 1 91 ? 3.381 4.038 -3.837 1.00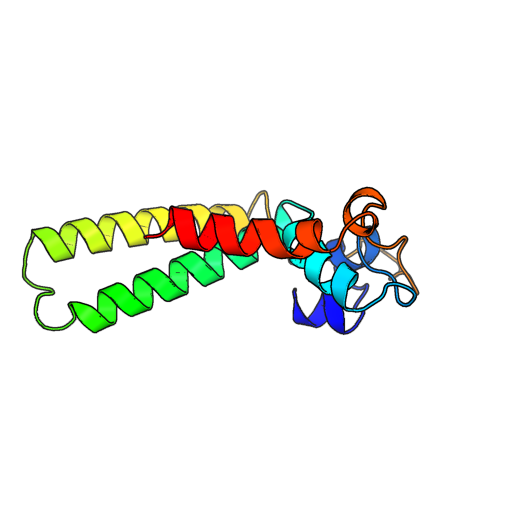 86.94 91 PRO A CA 1
ATOM 689 C C . PRO A 1 91 ? 2.934 4.485 -5.234 1.00 86.94 91 PRO A C 1
ATOM 691 O O . PRO A 1 91 ? 2.957 3.699 -6.180 1.00 86.94 91 PRO A O 1
ATOM 694 N N . PHE A 1 92 ? 2.494 5.737 -5.365 1.00 90.12 92 PHE A N 1
ATOM 695 C CA . PHE A 1 92 ? 1.988 6.327 -6.602 1.00 90.12 92 PHE A CA 1
ATOM 696 C C . PHE A 1 92 ? 2.948 7.366 -7.182 1.00 90.12 92 PHE A C 1
ATOM 698 O O . PHE A 1 92 ? 2.541 8.226 -7.962 1.00 90.12 92 PHE A O 1
ATOM 705 N N . THR A 1 93 ? 4.223 7.314 -6.796 1.00 90.38 93 THR A N 1
ATOM 706 C CA . THR A 1 93 ? 5.254 8.140 -7.422 1.00 90.38 93 THR A CA 1
ATOM 707 C C . THR A 1 93 ? 5.400 7.768 -8.897 1.00 90.38 93 THR A C 1
ATOM 709 O O . THR A 1 93 ? 5.363 6.597 -9.284 1.00 90.38 93 THR A O 1
ATOM 712 N N . THR A 1 94 ? 5.521 8.791 -9.738 1.00 91.50 94 THR A N 1
ATOM 713 C CA . THR A 1 94 ? 5.647 8.644 -11.189 1.00 91.50 94 THR A CA 1
ATOM 714 C C . THR A 1 94 ? 7.091 8.831 -11.624 1.00 91.50 94 THR A C 1
ATOM 716 O O . THR A 1 94 ? 7.819 9.631 -11.027 1.00 91.50 94 THR A O 1
ATOM 719 N N . VAL A 1 95 ? 7.482 8.157 -12.704 1.00 89.38 95 VAL A N 1
ATOM 720 C CA . VAL A 1 95 ? 8.830 8.275 -13.270 1.00 89.38 95 VAL A CA 1
ATOM 721 C C . VAL A 1 95 ? 9.105 9.722 -13.688 1.00 89.38 95 VAL A C 1
ATOM 723 O O . VAL A 1 95 ? 8.304 10.352 -14.379 1.00 89.38 95 VAL A O 1
ATOM 726 N N . ALA A 1 96 ? 10.262 10.254 -13.291 1.00 85.12 96 ALA A N 1
ATOM 727 C CA . ALA A 1 96 ? 10.728 11.550 -13.764 1.00 85.12 96 ALA A CA 1
ATOM 728 C C . ALA A 1 96 ? 11.348 11.401 -15.165 1.00 85.12 96 ALA A C 1
ATOM 730 O O . ALA A 1 96 ? 12.437 10.852 -15.314 1.00 85.12 96 ALA A O 1
ATOM 731 N N . GLY A 1 97 ? 10.666 11.908 -16.195 1.00 84.38 97 GLY A N 1
ATOM 732 C CA . GLY A 1 97 ? 11.171 11.925 -17.570 1.00 84.38 97 GLY A CA 1
ATOM 733 C C . GLY A 1 97 ? 10.486 10.910 -18.486 1.00 84.38 97 GLY A C 1
ATOM 734 O O . GLY A 1 97 ? 9.271 10.742 -18.435 1.00 84.38 97 GLY A O 1
ATOM 735 N N . ALA A 1 98 ? 11.251 10.294 -19.390 1.00 88.25 98 ALA A N 1
ATOM 736 C CA . ALA A 1 98 ? 10.699 9.359 -20.367 1.00 88.25 98 ALA A CA 1
ATOM 737 C C . ALA A 1 98 ? 10.273 8.048 -19.689 1.00 88.25 98 ALA A C 1
ATOM 739 O O . ALA A 1 98 ? 11.081 7.398 -19.029 1.00 88.25 98 ALA A O 1
ATOM 740 N N . VAL A 1 99 ? 9.014 7.655 -19.889 1.00 90.50 99 VAL A N 1
ATOM 741 C CA . VAL A 1 99 ? 8.470 6.390 -19.382 1.00 90.50 99 VAL A CA 1
ATOM 742 C C . VAL A 1 99 ? 9.167 5.212 -20.083 1.00 90.50 99 VAL A C 1
ATOM 744 O O . VAL A 1 99 ? 9.125 5.146 -21.317 1.00 90.50 99 VAL A O 1
ATOM 747 N N . PRO A 1 100 ? 9.806 4.285 -19.345 1.00 89.50 100 PRO A N 1
ATOM 748 C CA . PRO A 1 100 ? 10.432 3.103 -19.929 1.00 89.50 100 PRO A CA 1
ATOM 749 C C . PRO A 1 100 ? 9.415 2.204 -20.643 1.00 89.50 100 PRO A C 1
ATOM 751 O O . PRO A 1 100 ? 8.266 2.080 -20.226 1.00 89.50 100 PRO A O 1
ATOM 754 N N . ALA A 1 101 ? 9.842 1.543 -21.722 1.00 89.38 101 ALA A N 1
ATOM 755 C CA . ALA A 1 101 ? 8.997 0.584 -22.442 1.00 89.38 101 ALA A CA 1
ATOM 756 C C . ALA A 1 101 ? 8.886 -0.779 -21.730 1.00 89.38 101 ALA A C 1
ATOM 758 O O . ALA A 1 101 ? 7.922 -1.513 -21.965 1.00 89.38 101 ALA A O 1
ATOM 759 N N . ASP A 1 102 ? 9.879 -1.109 -20.900 1.00 90.12 102 ASP A N 1
ATOM 760 C CA . ASP A 1 102 ? 9.936 -2.290 -20.039 1.00 90.12 102 ASP A CA 1
ATOM 761 C C . ASP A 1 102 ? 10.828 -2.000 -18.819 1.00 90.12 102 ASP A C 1
ATOM 763 O O . ASP A 1 102 ? 11.628 -1.058 -18.850 1.00 90.12 102 ASP A O 1
ATOM 767 N N . GLY A 1 103 ? 10.689 -2.803 -17.765 1.00 87.44 103 GLY A N 1
ATOM 768 C CA . GLY A 1 103 ? 11.507 -2.728 -16.552 1.00 87.44 103 GLY A CA 1
ATOM 769 C C . GLY A 1 103 ? 12.416 -3.954 -16.374 1.0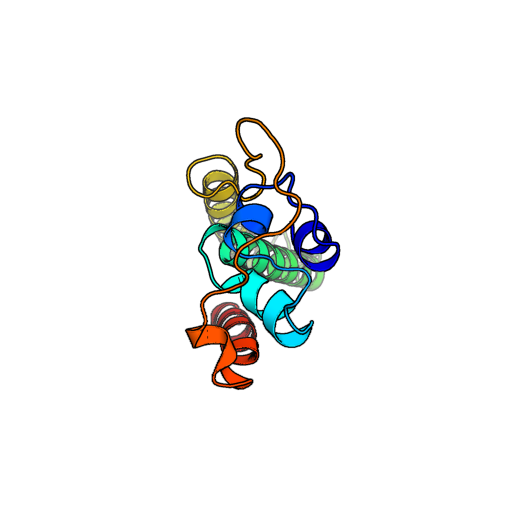0 87.44 103 GLY A C 1
ATOM 770 O O . GLY A 1 103 ? 12.328 -4.917 -17.142 1.00 87.44 103 GLY A O 1
ATOM 771 N N . PRO A 1 104 ? 13.311 -3.944 -15.370 1.00 87.75 104 PRO A N 1
ATOM 772 C CA . PRO A 1 104 ? 14.263 -5.029 -15.126 1.00 87.75 104 PRO A CA 1
ATOM 773 C C . PRO A 1 104 ? 13.615 -6.281 -14.508 1.00 87.75 104 PRO A C 1
ATOM 775 O O . PRO A 1 104 ? 14.265 -7.323 -14.417 1.00 87.75 104 PRO A O 1
ATOM 778 N N . GLY A 1 105 ? 12.343 -6.201 -14.105 1.00 85.56 105 GLY A N 1
ATOM 779 C CA . GLY A 1 105 ? 11.639 -7.271 -13.407 1.00 85.56 105 GLY A CA 1
ATOM 780 C C . GLY A 1 105 ? 11.913 -7.289 -11.903 1.00 85.56 105 GLY A C 1
ATOM 781 O O . GLY A 1 105 ? 12.718 -6.510 -11.391 1.00 85.56 105 GLY A O 1
ATOM 782 N N . PRO A 1 106 ? 11.221 -8.166 -11.163 1.00 84.06 106 PRO A N 1
ATOM 783 C CA . PRO A 1 106 ? 11.358 -8.227 -9.718 1.00 84.06 106 PRO A CA 1
ATOM 784 C C . PRO A 1 106 ? 12.674 -8.882 -9.306 1.00 84.06 106 PRO A C 1
ATOM 786 O O . PRO A 1 106 ? 13.236 -9.690 -10.051 1.00 84.06 106 PRO A O 1
ATOM 789 N N . ASN A 1 107 ? 13.118 -8.590 -8.076 1.00 82.88 107 ASN A N 1
ATOM 790 C CA . ASN A 1 107 ? 14.339 -9.153 -7.495 1.00 82.88 107 ASN A CA 1
ATOM 791 C C . ASN A 1 107 ? 14.436 -10.671 -7.778 1.00 82.88 107 ASN A C 1
ATOM 793 O O . ASN A 1 107 ? 13.528 -11.411 -7.385 1.00 82.88 107 ASN A O 1
ATOM 797 N N . PRO A 1 108 ? 15.522 -11.154 -8.416 1.00 80.25 108 PRO A N 1
ATOM 798 C CA . PRO A 1 108 ? 15.684 -12.563 -8.772 1.00 80.25 108 PRO A CA 1
ATOM 799 C C . PRO A 1 108 ? 15.485 -13.533 -7.601 1.00 80.25 108 PRO A C 1
ATOM 801 O O . PRO A 1 108 ? 15.002 -14.644 -7.798 1.00 80.25 108 PRO A O 1
ATOM 804 N N . LEU A 1 109 ? 15.776 -13.110 -6.364 1.00 78.06 109 LEU A N 1
ATOM 805 C CA . LEU A 1 109 ? 15.570 -13.933 -5.168 1.00 78.06 109 LEU A CA 1
ATOM 806 C C . LEU A 1 109 ? 14.102 -14.321 -4.941 1.00 78.06 109 LEU A C 1
ATOM 808 O O . LEU A 1 109 ? 13.826 -15.398 -4.412 1.00 78.06 109 LEU A O 1
ATOM 812 N N . LEU A 1 110 ? 13.160 -13.480 -5.372 1.00 73.50 110 LEU A N 1
ATOM 813 C CA . LEU A 1 110 ? 11.723 -13.758 -5.289 1.00 73.50 110 LEU A CA 1
ATOM 814 C C . LEU A 1 110 ? 11.277 -14.815 -6.301 1.00 73.50 110 LEU A C 1
ATOM 816 O O . LEU A 1 110 ? 10.218 -15.416 -6.132 1.00 73.50 110 LEU A O 1
ATOM 820 N N . GLN A 1 111 ? 12.086 -15.054 -7.333 1.00 78.19 111 GLN A N 1
ATOM 821 C CA . GLN A 1 111 ? 11.784 -15.990 -8.412 1.00 78.19 111 GLN A CA 1
ATOM 822 C C . GLN A 1 111 ? 12.300 -17.410 -8.128 1.00 78.19 111 GLN A C 1
ATOM 824 O O . GLN A 1 111 ? 11.974 -18.346 -8.853 1.00 78.19 111 GLN A O 1
ATOM 829 N N . ASN A 1 112 ? 13.074 -17.592 -7.052 1.00 79.06 112 ASN A N 1
ATOM 830 C CA . ASN A 1 112 ? 13.718 -18.867 -6.728 1.00 79.06 112 ASN A CA 1
ATOM 831 C C . ASN A 1 112 ? 12.758 -19.921 -6.158 1.00 79.06 112 ASN A C 1
ATOM 833 O O . ASN A 1 112 ? 13.035 -21.115 -6.262 1.00 79.06 112 ASN A O 1
ATOM 837 N N . HIS A 1 113 ? 11.658 -19.511 -5.515 1.00 77.31 113 HIS A N 1
ATOM 838 C CA . HIS A 1 113 ? 10.718 -20.456 -4.912 1.00 77.31 113 HIS A CA 1
ATOM 839 C C . HIS A 1 113 ? 9.286 -19.893 -4.821 1.00 77.31 113 HIS A C 1
ATOM 841 O O . HIS A 1 113 ? 9.115 -18.782 -4.318 1.00 77.31 113 HIS A O 1
ATOM 847 N N . PRO A 1 114 ? 8.230 -20.658 -5.174 1.00 76.69 114 PRO A N 1
ATOM 848 C CA . PRO A 1 114 ? 6.836 -20.192 -5.116 1.00 76.69 114 PRO A CA 1
ATOM 849 C C . PRO A 1 114 ? 6.372 -19.736 -3.725 1.00 76.69 114 PRO A C 1
ATOM 851 O O . PRO A 1 114 ? 5.556 -18.827 -3.606 1.00 76.69 114 PRO A O 1
ATOM 854 N N . LEU A 1 115 ? 6.919 -20.327 -2.654 1.00 76.88 115 LEU A N 1
ATOM 855 C CA . LEU A 1 115 ? 6.623 -19.907 -1.272 1.00 76.88 115 LEU A CA 1
ATOM 856 C C . LEU A 1 115 ? 7.020 -18.449 -0.989 1.00 76.88 115 LEU A C 1
ATOM 858 O O . LEU A 1 115 ? 6.440 -17.831 -0.096 1.00 76.88 115 LEU A O 1
ATOM 862 N N . MET A 1 116 ? 7.952 -17.874 -1.759 1.00 75.75 116 MET A N 1
ATOM 863 C CA . MET A 1 116 ? 8.297 -16.454 -1.645 1.00 75.75 116 MET A CA 1
ATOM 864 C C . MET A 1 116 ? 7.110 -15.547 -1.991 1.00 75.75 116 MET A C 1
ATOM 866 O O . MET A 1 116 ? 6.984 -14.469 -1.423 1.00 75.75 116 MET A O 1
ATOM 870 N N . ALA A 1 117 ? 6.190 -16.015 -2.839 1.00 76.50 117 ALA A N 1
ATOM 871 C CA . ALA A 1 117 ? 4.949 -15.313 -3.144 1.00 76.50 117 ALA A CA 1
ATOM 872 C C . ALA A 1 117 ? 3.874 -15.489 -2.052 1.00 76.50 117 ALA A C 1
ATOM 874 O O . ALA A 1 117 ? 3.020 -14.630 -1.891 1.00 76.50 117 ALA A O 1
ATOM 875 N N . ILE A 1 118 ? 3.891 -16.594 -1.298 1.00 77.44 118 ILE A N 1
ATOM 876 C CA . ILE A 1 118 ? 2.761 -16.992 -0.435 1.00 77.44 118 ILE A CA 1
ATOM 877 C C . ILE A 1 118 ? 2.943 -16.550 1.024 1.00 77.44 118 ILE A C 1
ATOM 879 O O . ILE A 1 118 ? 1.962 -16.236 1.699 1.00 77.44 118 ILE A O 1
ATOM 883 N N . HIS A 1 119 ? 4.175 -16.529 1.538 1.00 78.06 119 HIS A N 1
ATOM 884 C CA . HIS A 1 119 ? 4.410 -16.248 2.958 1.00 78.06 119 HIS A CA 1
ATOM 885 C C . HIS A 1 119 ? 3.996 -14.832 3.419 1.00 78.06 119 HIS A C 1
ATOM 887 O O . HIS A 1 119 ? 3.493 -14.741 4.539 1.00 78.06 119 HIS A O 1
ATOM 893 N N . PRO A 1 120 ? 4.107 -13.740 2.626 1.00 76.00 120 PRO A N 1
ATOM 894 C CA . PRO A 1 120 ? 3.777 -12.404 3.130 1.00 76.00 120 PRO A CA 1
ATOM 895 C C . PRO A 1 120 ? 2.273 -12.206 3.383 1.00 76.00 120 PRO A C 1
ATOM 897 O O . PRO A 1 120 ? 1.933 -11.770 4.483 1.00 76.00 120 PRO A O 1
ATOM 900 N N . PRO A 1 121 ? 1.345 -12.604 2.481 1.00 77.00 121 PRO A N 1
ATOM 901 C CA . PRO A 1 121 ? -0.087 -12.590 2.788 1.00 77.00 121 PRO A CA 1
ATOM 902 C C . PRO A 1 121 ? -0.456 -13.397 4.039 1.00 77.00 121 PRO A C 1
ATOM 904 O O . PRO A 1 121 ? -1.268 -12.943 4.843 1.00 77.00 121 PRO A O 1
ATOM 907 N N . LEU A 1 122 ? 0.158 -14.571 4.237 1.00 79.56 122 LEU A N 1
ATOM 908 C CA . LEU A 1 122 ? -0.091 -15.397 5.424 1.00 79.56 122 LEU A CA 1
ATOM 909 C C . LEU A 1 122 ? 0.357 -14.701 6.714 1.00 79.56 122 LEU A C 1
ATOM 911 O O . LEU A 1 122 ? -0.373 -14.733 7.703 1.00 79.56 122 LEU A O 1
ATOM 915 N N . LEU A 1 123 ? 1.521 -14.044 6.701 1.00 80.69 123 LEU A N 1
ATOM 916 C CA . LEU A 1 123 ? 2.007 -13.277 7.849 1.00 80.69 123 LEU A CA 1
ATOM 917 C C . LEU A 1 123 ? 1.088 -12.094 8.167 1.00 80.69 123 LEU A C 1
ATOM 919 O O . LEU A 1 123 ? 0.746 -11.891 9.328 1.00 80.69 123 LEU A O 1
ATOM 923 N N . TYR A 1 124 ? 0.639 -11.346 7.156 1.00 78.69 124 TYR A N 1
ATOM 924 C CA . TYR A 1 124 ? -0.267 -10.217 7.379 1.00 78.69 124 TYR A CA 1
ATOM 925 C C . TYR A 1 124 ? -1.615 -10.643 7.956 1.00 78.69 124 TYR A C 1
ATOM 927 O O . TYR A 1 124 ? -2.110 -9.997 8.874 1.00 78.69 124 TYR A O 1
ATOM 935 N N . LEU A 1 125 ? -2.187 -11.747 7.472 1.00 74.62 125 LEU A N 1
ATOM 936 C CA . LEU A 1 125 ? -3.425 -12.288 8.032 1.00 74.62 125 LEU A CA 1
ATOM 937 C C . LEU A 1 125 ? -3.236 -12.776 9.475 1.00 74.62 125 LEU A C 1
ATOM 939 O O . LEU A 1 125 ? -4.120 -12.567 10.299 1.00 74.62 125 LEU A O 1
ATOM 943 N N . GLY A 1 126 ? -2.085 -13.379 9.788 1.00 74.19 126 GLY A N 1
ATOM 944 C CA . GLY A 1 126 ? -1.758 -13.834 11.141 1.00 74.19 126 GLY A CA 1
ATOM 945 C C . GLY A 1 126 ? -1.449 -12.712 12.139 1.00 74.19 126 GLY A C 1
ATOM 946 O O . GLY A 1 126 ? -1.619 -12.916 13.332 1.00 74.19 126 GLY A O 1
ATOM 947 N N . TYR A 1 127 ? -1.008 -11.532 11.690 1.00 74.19 127 TYR A N 1
ATOM 948 C CA . TYR A 1 127 ? -0.734 -10.400 12.588 1.00 74.19 127 TYR A CA 1
ATOM 949 C C . TYR A 1 127 ? -1.978 -9.607 12.997 1.00 74.19 127 TYR A C 1
ATOM 951 O O . TYR A 1 127 ? -1.928 -8.855 13.969 1.00 74.19 127 TYR A O 1
ATOM 959 N N . VAL A 1 128 ? -3.065 -9.720 12.237 1.00 65.50 128 VAL A N 1
ATOM 960 C CA . VAL A 1 128 ? -4.258 -8.878 12.397 1.00 65.50 128 VAL A CA 1
ATOM 961 C C . VAL A 1 128 ? -5.351 -9.569 13.230 1.00 65.50 128 VAL A C 1
ATOM 963 O O . VAL A 1 128 ? -6.277 -8.893 13.677 1.00 65.50 128 VAL A O 1
ATOM 966 N N . GLY A 1 129 ? -5.236 -10.880 13.484 1.00 52.06 129 GLY A N 1
ATOM 967 C CA . GLY A 1 129 ? -6.196 -11.693 14.246 1.00 52.06 129 GLY A CA 1
ATOM 968 C C . GLY A 1 129 ? -5.584 -12.415 15.436 1.00 52.06 129 GLY A C 1
ATOM 969 O O . GLY A 1 129 ? -4.558 -13.097 15.235 1.00 52.06 129 GLY A O 1
#